Protein AF-A0A1J4X012-F1 (afdb_monomer_lite)

Foldseek 3Di:
DPCVVVVVDDPVVVVLVVLLVVCLPLVVPDDRPDPVSLVSNLVVLLVLLVPLVVQLCCCCPVVVDDPLVSLVSSLVVNVSSLVSHDDPVSCVVCVVSSVVSVVVRD

Radius of gyration: 16.16 Å; chains: 1; bounding box: 34×34×40 Å

Structure (mmCIF, N/CA/C/O backbone):
data_AF-A0A1J4X012-F1
#
_entry.id   AF-A0A1J4X012-F1
#
loop_
_atom_site.group_PDB
_atom_site.id
_atom_site.type_symbol
_atom_site.label_atom_id
_atom_site.label_alt_id
_atom_site.label_comp_id
_atom_site.label_asym_id
_atom_site.label_entity_id
_atom_site.label_seq_id
_atom_site.pdbx_PDB_ins_code
_atom_site.Cartn_x
_atom_site.Cartn_y
_atom_site.Cartn_z
_atom_site.occupancy
_atom_site.B_iso_or_equiv
_atom_site.auth_seq_id
_atom_site.auth_comp_id
_atom_site.auth_asym_id
_atom_site.auth_atom_id
_atom_site.pdbx_PDB_model_num
ATOM 1 N N . MET A 1 1 ? -2.884 19.461 16.178 1.00 49.38 1 MET A N 1
ATOM 2 C CA . MET A 1 1 ? -4.055 18.961 16.931 1.00 49.38 1 MET A CA 1
ATOM 3 C C . MET A 1 1 ? -5.131 18.627 15.905 1.00 49.38 1 MET A C 1
ATOM 5 O O . MET A 1 1 ? -5.306 19.428 15.000 1.00 49.38 1 MET A O 1
ATOM 9 N N . LEU A 1 2 ? -5.745 17.436 15.938 1.00 61.78 2 LEU A N 1
ATOM 10 C CA . LEU A 1 2 ? -6.807 17.100 14.974 1.00 61.78 2 LEU A CA 1
ATOM 11 C C . LEU A 1 2 ? -8.033 17.989 15.262 1.00 61.78 2 LEU A C 1
ATOM 13 O O . LEU A 1 2 ? -8.502 17.944 16.402 1.00 61.78 2 LEU A O 1
ATOM 17 N N . PRO A 1 3 ? -8.571 18.734 14.274 1.00 84.50 3 PRO A N 1
ATOM 18 C CA . PRO A 1 3 ? -9.740 19.613 14.448 1.00 84.50 3 PRO A CA 1
ATOM 19 C C . PRO A 1 3 ? -11.003 18.891 14.945 1.00 84.50 3 PRO A C 1
ATOM 21 O O . PRO A 1 3 ? -11.959 19.519 15.368 1.00 84.50 3 PRO A O 1
ATOM 24 N N . LEU A 1 4 ? -11.016 17.554 14.929 1.00 91.38 4 LEU A N 1
ATOM 25 C CA . LEU A 1 4 ? -12.160 16.701 15.266 1.00 91.38 4 LEU A CA 1
ATOM 26 C C . LEU A 1 4 ? -12.774 16.978 16.649 1.00 91.38 4 LEU A C 1
ATOM 28 O O . LEU A 1 4 ? -13.976 16.802 16.822 1.00 91.38 4 LEU A O 1
ATOM 32 N N . LYS A 1 5 ? -11.981 17.446 17.623 1.00 89.81 5 LYS A N 1
ATOM 33 C CA . LYS A 1 5 ? -12.512 17.837 18.940 1.00 89.81 5 LYS A CA 1
ATOM 34 C C . LYS A 1 5 ? -13.461 19.035 18.856 1.00 89.81 5 LYS A C 1
ATOM 36 O O . LYS A 1 5 ? -14.445 19.065 19.580 1.00 89.81 5 LYS A O 1
ATOM 41 N N . GLU A 1 6 ? -13.194 19.977 17.955 1.00 92.69 6 GLU A N 1
ATOM 42 C CA . GLU A 1 6 ? -14.038 21.159 17.722 1.00 92.69 6 GLU A CA 1
ATOM 43 C C . GLU A 1 6 ? -15.379 20.775 17.076 1.00 92.69 6 GLU A C 1
ATOM 45 O O . GLU A 1 6 ? -16.376 21.468 17.246 1.00 92.69 6 GLU A O 1
ATOM 50 N N . PHE A 1 7 ? -15.426 19.619 16.406 1.00 93.25 7 PHE A N 1
ATOM 51 C CA . PHE A 1 7 ? -16.634 19.037 15.820 1.00 93.25 7 PHE A CA 1
ATOM 52 C C . PHE A 1 7 ? -17.345 18.034 16.745 1.00 93.25 7 PHE A C 1
ATOM 54 O O . PHE A 1 7 ? -18.209 17.292 16.283 1.00 93.25 7 PHE A O 1
ATOM 61 N N . ASN A 1 8 ? -16.991 17.982 18.037 1.00 92.25 8 ASN A N 1
ATOM 62 C CA . ASN A 1 8 ? -17.572 17.062 19.025 1.00 92.25 8 ASN A CA 1
ATOM 63 C C . ASN A 1 8 ? -17.483 15.573 18.634 1.00 92.25 8 ASN A C 1
ATOM 65 O O . ASN A 1 8 ? -18.366 14.779 18.963 1.00 92.25 8 ASN A O 1
ATOM 69 N N . TYR A 1 9 ? -16.416 15.171 17.936 1.00 94.81 9 TYR A N 1
ATOM 70 C CA . TYR A 1 9 ? -16.207 13.759 17.618 1.00 94.81 9 TYR A CA 1
ATOM 71 C C . TYR A 1 9 ? -15.888 12.945 18.887 1.00 94.81 9 TYR A C 1
ATOM 73 O O . TYR A 1 9 ? -15.108 13.413 19.725 1.00 94.81 9 TYR A O 1
ATOM 81 N N . PRO A 1 10 ? -16.411 11.712 19.022 1.00 96.12 10 PRO A N 1
ATOM 82 C CA . PRO A 1 10 ? -16.094 10.846 20.153 1.00 96.12 10 PRO A CA 1
ATOM 83 C C . PRO A 1 10 ? -14.587 10.589 20.292 1.00 96.12 10 PRO A C 1
ATOM 85 O O . PRO A 1 10 ? -13.883 10.349 19.306 1.00 96.12 10 PRO A O 1
ATOM 88 N N . GLN A 1 11 ? -14.082 10.643 21.527 1.00 94.62 11 GLN A N 1
ATOM 89 C CA . GLN A 1 11 ? -12.646 10.564 21.806 1.00 94.62 11 GLN A CA 1
ATOM 90 C C . GLN A 1 11 ? -12.037 9.216 21.380 1.00 94.62 11 GLN A C 1
ATOM 92 O O . GLN A 1 11 ? -10.919 9.191 20.873 1.00 94.62 11 GLN A O 1
ATOM 97 N N . ASP A 1 12 ? -12.776 8.115 21.514 1.00 94.62 12 ASP A N 1
ATOM 98 C CA . ASP A 1 12 ? -12.397 6.780 21.033 1.00 94.62 12 ASP A CA 1
ATOM 99 C C . ASP A 1 12 ? -12.193 6.756 19.508 1.00 94.62 12 ASP A C 1
ATOM 101 O O . ASP A 1 12 ? -11.189 6.238 19.015 1.00 94.62 12 ASP A O 1
ATOM 105 N N . LYS A 1 13 ? -13.087 7.402 18.749 1.00 95.19 13 LYS A N 1
ATOM 106 C CA . LYS A 1 13 ? -12.972 7.517 17.287 1.00 95.19 13 LYS A CA 1
ATOM 107 C C . LYS A 1 13 ? -11.784 8.376 16.873 1.00 95.19 13 LYS A C 1
ATOM 109 O O . LYS A 1 13 ? -11.103 8.042 15.906 1.00 95.19 13 LYS A O 1
ATOM 114 N N . ILE A 1 14 ? -11.508 9.456 17.605 1.00 95.50 14 ILE A N 1
ATOM 115 C CA . ILE A 1 14 ? -10.341 10.309 17.348 1.00 95.50 14 ILE A CA 1
ATOM 116 C C . ILE A 1 14 ? 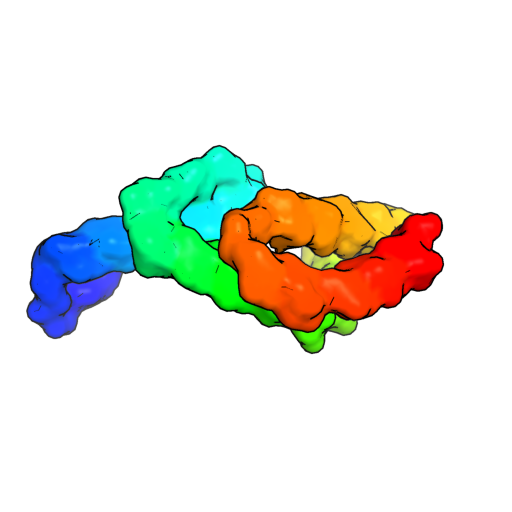-9.042 9.509 17.494 1.00 95.50 14 ILE A C 1
ATOM 118 O O . ILE A 1 14 ? -8.148 9.666 16.663 1.00 95.50 14 ILE A O 1
ATOM 122 N N . GLU A 1 15 ? -8.928 8.643 18.503 1.00 95.06 15 GLU A N 1
ATOM 123 C CA . GLU A 1 15 ? -7.729 7.816 18.681 1.00 95.06 15 GLU A CA 1
ATOM 124 C C . GLU A 1 15 ? -7.568 6.769 17.568 1.00 95.06 15 GLU A C 1
ATOM 126 O O . GLU A 1 15 ? -6.461 6.611 17.054 1.00 95.06 15 GLU A O 1
ATOM 131 N N . ILE A 1 16 ? -8.657 6.146 17.098 1.00 95.94 16 ILE A N 1
ATOM 132 C CA . ILE A 1 16 ? -8.608 5.261 15.918 1.00 95.94 16 ILE A CA 1
ATOM 133 C C . ILE A 1 16 ? -8.141 6.038 14.679 1.00 95.94 16 ILE A C 1
ATOM 135 O O . ILE A 1 16 ? -7.262 5.579 13.955 1.00 95.94 16 ILE A O 1
ATOM 139 N N . ILE A 1 17 ? -8.673 7.242 14.443 1.00 95.38 17 ILE A N 1
ATOM 140 C CA . ILE A 1 17 ? -8.278 8.074 13.295 1.00 95.38 17 ILE A CA 1
ATOM 141 C C . ILE A 1 17 ? -6.798 8.460 13.375 1.00 95.38 17 ILE A C 1
ATOM 143 O O . ILE A 1 17 ? -6.100 8.420 12.361 1.00 95.38 17 ILE A O 1
ATOM 147 N N . LYS A 1 18 ? -6.292 8.812 14.561 1.00 94.00 18 LYS A N 1
ATOM 148 C CA . LYS A 1 18 ? -4.858 9.072 14.752 1.00 94.00 18 LYS A CA 1
ATOM 149 C C . LYS A 1 18 ? -4.023 7.852 14.397 1.00 94.00 18 LYS A C 1
ATOM 151 O O . LYS A 1 18 ? -3.053 8.000 13.660 1.00 94.00 18 LYS A O 1
ATOM 156 N N . GLU A 1 19 ? -4.405 6.676 14.887 1.00 94.81 19 GLU A N 1
ATOM 157 C CA . GLU A 1 19 ? -3.720 5.420 14.580 1.00 94.81 19 GLU A CA 1
ATOM 158 C C . GLU A 1 19 ? -3.703 5.161 13.068 1.00 94.81 19 GLU A C 1
ATOM 160 O O . GLU A 1 19 ? -2.640 4.900 12.509 1.00 94.81 19 GLU A O 1
ATOM 165 N N . CYS A 1 20 ? -4.832 5.341 12.375 1.00 95.88 20 CYS A N 1
ATOM 166 C CA . CYS A 1 20 ? -4.915 5.260 10.915 1.00 95.88 20 CYS A CA 1
ATOM 167 C C . CYS A 1 20 ? -3.953 6.246 10.219 1.00 95.88 20 CYS A C 1
ATOM 169 O O . CYS A 1 20 ? -3.192 5.870 9.327 1.00 95.88 20 CYS A O 1
ATOM 171 N N . ILE A 1 21 ? -3.945 7.518 10.632 1.00 93.56 21 ILE A N 1
ATOM 172 C CA . ILE A 1 21 ? -3.088 8.559 10.040 1.00 93.56 21 ILE A CA 1
ATOM 173 C C . ILE A 1 21 ? -1.602 8.255 10.264 1.00 93.56 21 ILE A C 1
ATOM 175 O O . ILE A 1 21 ? -0.792 8.478 9.363 1.00 93.56 21 ILE A O 1
ATOM 179 N N . LEU A 1 22 ? -1.235 7.749 11.439 1.00 92.81 22 LEU A N 1
ATOM 180 C CA . LEU A 1 22 ? 0.152 7.434 11.770 1.00 92.81 22 LEU A CA 1
ATOM 181 C C . LEU A 1 22 ? 0.634 6.173 11.046 1.00 92.81 22 LEU A C 1
ATOM 183 O O . LEU A 1 22 ? 1.717 6.185 10.465 1.00 92.81 22 LEU A O 1
ATOM 187 N N . SER A 1 23 ? -0.174 5.113 11.039 1.00 92.94 23 SER A N 1
ATOM 188 C CA . SER A 1 23 ? 0.220 3.800 10.513 1.00 92.94 23 SER A CA 1
ATOM 189 C C . SER A 1 23 ? 0.115 3.668 8.991 1.00 92.94 23 SER A C 1
ATOM 191 O O . SER A 1 23 ? 0.896 2.922 8.403 1.00 92.94 23 SER A O 1
ATOM 193 N N . HIS A 1 24 ? -0.771 4.413 8.307 1.00 90.94 24 HIS A N 1
ATOM 194 C CA . HIS A 1 24 ? -0.952 4.210 6.859 1.00 90.94 24 HIS A CA 1
ATOM 195 C C . HIS A 1 24 ? 0.269 4.586 6.006 1.00 90.94 24 HIS A C 1
ATOM 197 O O . HIS A 1 24 ? 0.428 4.094 4.884 1.00 90.94 24 HIS A O 1
ATOM 203 N N . ARG A 1 25 ? 1.160 5.447 6.517 1.00 84.94 25 ARG A N 1
ATOM 204 C CA . ARG A 1 25 ? 2.364 5.868 5.793 1.00 84.94 25 ARG A CA 1
ATOM 205 C C . ARG A 1 25 ? 3.370 4.725 5.707 1.00 84.94 25 ARG A C 1
ATOM 207 O O . ARG A 1 25 ? 4.212 4.549 6.584 1.00 84.94 25 ARG A O 1
ATOM 214 N N . GLY A 1 26 ? 3.365 4.024 4.574 1.00 75.50 26 GLY A N 1
ATOM 215 C CA . GLY A 1 26 ? 4.262 2.888 4.344 1.00 75.50 26 GLY A CA 1
ATOM 216 C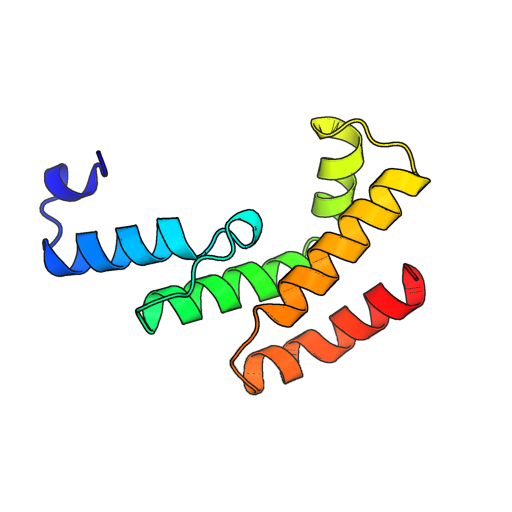 C . GLY A 1 26 ? 5.758 3.189 4.420 1.00 75.50 26 GLY A C 1
ATOM 217 O O . GLY A 1 26 ? 6.541 2.284 4.679 1.00 75.50 26 GLY A O 1
ATOM 218 N N . SER A 1 27 ? 6.174 4.450 4.283 1.00 79.31 27 SER A N 1
ATOM 219 C CA . SER A 1 27 ? 7.574 4.849 4.476 1.00 79.31 27 SER A CA 1
ATOM 220 C C . SER A 1 27 ? 8.049 4.771 5.932 1.00 79.31 27 SER A C 1
ATOM 222 O O . SER A 1 27 ? 9.250 4.782 6.164 1.00 79.31 27 SER A O 1
ATOM 224 N N . GLN A 1 28 ? 7.132 4.762 6.904 1.00 83.00 28 GLN A N 1
ATOM 225 C CA . GLN A 1 28 ? 7.456 4.764 8.336 1.00 83.00 28 GLN A CA 1
ATOM 226 C C . GLN A 1 28 ? 7.458 3.357 8.947 1.00 83.00 28 GLN A C 1
ATOM 228 O O . GLN A 1 28 ? 7.869 3.197 10.090 1.00 83.00 28 GLN A O 1
ATOM 233 N N . ASN A 1 29 ? 7.011 2.346 8.191 1.00 83.31 29 ASN A N 1
ATOM 234 C CA . ASN A 1 29 ? 6.938 0.946 8.617 1.00 83.31 29 ASN A CA 1
ATOM 235 C C . ASN A 1 29 ? 6.278 0.755 10.000 1.00 83.31 29 ASN A C 1
ATOM 237 O O . ASN A 1 29 ? 6.755 -0.011 10.837 1.00 83.31 29 ASN A O 1
ATOM 241 N N . ILE A 1 30 ? 5.198 1.502 10.248 1.00 90.19 30 ILE A N 1
ATOM 242 C CA . ILE A 1 30 ? 4.426 1.432 11.487 1.00 90.19 30 ILE A CA 1
ATOM 243 C C . ILE A 1 30 ? 3.356 0.352 11.320 1.00 90.19 30 ILE A C 1
ATOM 245 O O . ILE A 1 30 ? 2.514 0.429 10.427 1.00 90.19 30 ILE A O 1
ATOM 249 N N . GLU A 1 31 ? 3.392 -0.646 12.197 1.00 91.44 31 GLU A N 1
ATOM 250 C CA . GLU A 1 31 ? 2.399 -1.716 12.245 1.00 91.44 31 GLU A CA 1
ATOM 251 C C . GLU A 1 31 ? 1.029 -1.177 12.700 1.00 91.44 31 GLU A C 1
ATOM 253 O O . GLU A 1 31 ? 0.961 -0.535 13.753 1.00 91.44 31 GLU A O 1
ATOM 258 N N . PRO A 1 32 ? -0.063 -1.429 11.952 1.00 94.00 32 PRO A N 1
ATOM 259 C CA . PRO A 1 32 ? -1.395 -0.985 12.342 1.00 94.00 32 PRO A CA 1
ATOM 260 C C . PRO A 1 32 ? -1.906 -1.785 13.539 1.00 94.00 32 PRO A C 1
ATOM 262 O O . PRO A 1 32 ? -1.880 -3.017 13.535 1.00 94.00 32 PRO A O 1
ATOM 265 N N . LYS A 1 33 ? -2.426 -1.088 14.551 1.00 95.12 33 LYS A N 1
ATOM 266 C CA . LYS A 1 33 ? -2.994 -1.728 15.753 1.00 95.12 33 LYS A CA 1
ATOM 267 C C . LYS A 1 33 ? -4.492 -2.002 15.667 1.00 95.12 33 LYS A C 1
ATOM 269 O O . LYS A 1 33 ? -5.024 -2.717 16.512 1.00 95.12 33 LYS A O 1
ATOM 274 N N . THR A 1 34 ? -5.179 -1.420 14.687 1.00 96.12 34 THR A N 1
ATOM 275 C CA . THR A 1 34 ? -6.635 -1.532 14.528 1.00 96.12 34 THR A CA 1
ATOM 276 C C . THR A 1 34 ? -7.007 -2.084 13.159 1.00 96.12 34 THR A C 1
ATOM 278 O O . THR A 1 34 ? -6.254 -1.967 12.186 1.00 96.12 34 THR A O 1
ATOM 281 N N . LEU A 1 35 ? -8.200 -2.677 13.073 1.00 96.75 35 LEU A N 1
ATOM 282 C CA . LEU A 1 35 ? -8.744 -3.164 11.809 1.00 96.75 35 LEU A CA 1
ATOM 283 C C . LEU A 1 35 ? -8.972 -2.003 10.831 1.00 96.75 35 LEU A C 1
ATOM 285 O O . LEU A 1 35 ? -8.673 -2.134 9.651 1.00 96.75 35 LEU A O 1
ATOM 289 N N . GLU A 1 36 ? -9.440 -0.854 11.316 1.00 97.38 36 GLU A N 1
ATOM 290 C CA . GLU A 1 36 ? -9.647 0.355 10.517 1.00 97.38 36 GLU A CA 1
ATOM 291 C C . GLU A 1 36 ? -8.341 0.866 9.902 1.00 97.38 36 GLU A C 1
ATOM 293 O O . GLU A 1 36 ? -8.321 1.242 8.730 1.00 97.38 36 GLU A O 1
ATOM 298 N N . ALA A 1 37 ? -7.242 0.834 10.663 1.00 96.25 37 ALA A N 1
ATOM 299 C CA . ALA A 1 37 ? -5.927 1.207 10.160 1.00 96.25 37 ALA A CA 1
ATOM 300 C C . ALA A 1 37 ? -5.457 0.242 9.067 1.00 96.25 37 ALA A C 1
ATOM 302 O O . ALA A 1 37 ? -4.985 0.686 8.019 1.00 96.25 37 ALA A O 1
ATOM 303 N N . GLN A 1 38 ? -5.657 -1.068 9.262 1.00 96.31 38 GLN A N 1
ATOM 304 C CA . GLN A 1 38 ? -5.359 -2.060 8.231 1.00 96.31 38 GLN A CA 1
ATOM 305 C C . GLN A 1 38 ? -6.211 -1.839 6.975 1.00 96.31 38 GLN A C 1
ATOM 307 O O . GLN A 1 38 ? -5.668 -1.813 5.876 1.00 96.31 38 GLN A O 1
ATOM 312 N N . ILE A 1 39 ? -7.522 -1.624 7.114 1.00 96.81 39 ILE A N 1
ATOM 313 C CA . ILE A 1 39 ? -8.419 -1.344 5.982 1.00 96.81 39 ILE A CA 1
ATOM 314 C C . ILE A 1 39 ? -7.964 -0.090 5.224 1.00 96.81 39 ILE A C 1
ATOM 316 O O . ILE A 1 39 ? -7.949 -0.092 3.993 1.00 96.81 39 ILE A O 1
ATOM 320 N N . LEU A 1 40 ? -7.553 0.967 5.931 1.00 96.62 40 LEU A N 1
ATOM 321 C CA . LEU A 1 40 ? -7.045 2.181 5.294 1.00 96.62 40 LEU A CA 1
ATOM 322 C C . LEU A 1 40 ? -5.744 1.917 4.521 1.00 96.62 40 LEU A C 1
ATOM 324 O O . LEU A 1 40 ? -5.615 2.373 3.386 1.00 96.62 40 LEU A O 1
ATOM 328 N N . ILE A 1 41 ? -4.803 1.166 5.106 1.00 95.00 41 ILE A N 1
ATOM 329 C CA . ILE A 1 41 ? -3.556 0.757 4.438 1.00 95.00 41 ILE A CA 1
ATOM 330 C C . ILE A 1 41 ? -3.853 -0.023 3.158 1.00 95.00 41 ILE A C 1
ATOM 332 O O . ILE A 1 41 ? -3.231 0.230 2.126 1.00 95.00 41 ILE A O 1
ATOM 336 N N . GLU A 1 42 ? -4.797 -0.959 3.211 1.00 95.56 42 GLU A N 1
ATOM 337 C CA . GLU A 1 42 ? -5.228 -1.755 2.061 1.00 95.56 42 GLU A CA 1
ATOM 338 C C . GLU A 1 42 ? -5.783 -0.845 0.962 1.00 95.56 42 GLU A C 1
ATOM 340 O O . GLU A 1 42 ? -5.308 -0.891 -0.171 1.00 95.56 42 GLU A O 1
ATOM 345 N N . ALA A 1 43 ? -6.716 0.050 1.297 1.00 95.38 43 ALA A N 1
ATOM 346 C CA . ALA A 1 43 ? -7.325 0.967 0.336 1.00 95.38 43 ALA A CA 1
ATOM 347 C C . ALA A 1 43 ? -6.297 1.910 -0.321 1.00 95.38 43 ALA A C 1
ATOM 349 O O . ALA A 1 43 ? -6.284 2.054 -1.546 1.00 95.38 43 ALA A O 1
ATOM 350 N N . ASP A 1 44 ? -5.396 2.501 0.472 1.00 94.06 44 ASP A N 1
ATOM 351 C CA . ASP A 1 44 ? -4.305 3.359 -0.015 1.00 94.06 44 ASP A CA 1
ATOM 352 C C . ASP A 1 44 ? -3.289 2.581 -0.869 1.00 94.06 44 ASP A C 1
ATOM 354 O O . ASP A 1 44 ? -2.677 3.099 -1.803 1.00 94.06 44 ASP A O 1
ATOM 358 N N . THR A 1 45 ? -3.103 1.297 -0.575 1.00 93.38 45 THR A N 1
ATOM 359 C CA . THR A 1 45 ? -2.245 0.418 -1.368 1.00 93.38 45 THR A CA 1
ATOM 360 C C . THR A 1 45 ? -2.875 0.088 -2.713 1.00 93.38 45 THR A C 1
ATOM 362 O O . THR A 1 45 ? -2.209 0.206 -3.740 1.00 93.38 45 THR A O 1
ATOM 365 N N . LEU A 1 46 ? -4.156 -0.280 -2.731 1.00 95.12 46 LEU A N 1
ATOM 366 C CA . LEU A 1 46 ? -4.891 -0.596 -3.954 1.00 95.12 46 LEU A CA 1
ATOM 367 C C . LEU A 1 46 ? -4.992 0.619 -4.889 1.00 95.12 46 LEU A C 1
ATOM 369 O O . LEU A 1 46 ? -4.844 0.469 -6.102 1.00 95.12 46 LEU A O 1
ATOM 373 N N . SER A 1 47 ? -5.200 1.822 -4.341 1.00 94.56 47 SER A N 1
ATOM 374 C CA . SER A 1 47 ? -5.292 3.056 -5.131 1.00 94.56 47 SER A CA 1
ATOM 375 C C . SER A 1 47 ? -3.973 3.408 -5.830 1.00 94.56 47 SER A C 1
ATOM 377 O O . SER A 1 47 ? -3.997 3.876 -6.967 1.00 94.56 47 SER A O 1
ATOM 379 N N . ALA A 1 48 ? -2.823 3.107 -5.215 1.00 93.56 48 ALA A N 1
ATOM 380 C CA . ALA A 1 48 ? -1.509 3.378 -5.800 1.00 93.56 48 ALA A CA 1
ATOM 381 C C . ALA A 1 48 ? -1.291 2.647 -7.137 1.00 93.56 48 ALA A C 1
ATOM 383 O O . ALA A 1 48 ? -0.689 3.198 -8.055 1.00 93.56 48 ALA A O 1
ATOM 384 N N . PHE A 1 49 ? -1.827 1.432 -7.281 1.00 94.88 49 PHE A N 1
ATOM 385 C CA . PHE A 1 49 ? -1.758 0.661 -8.527 1.00 94.88 49 PHE A CA 1
ATOM 386 C C . PHE A 1 49 ? -2.720 1.161 -9.617 1.00 94.88 49 PHE A C 1
ATOM 388 O O . PHE A 1 49 ? -2.596 0.749 -10.768 1.00 94.88 49 PHE A O 1
ATOM 395 N N . ASN A 1 50 ? -3.672 2.034 -9.275 1.00 93.81 50 ASN A N 1
ATOM 396 C CA . ASN A 1 50 ? -4.560 2.691 -10.238 1.00 93.81 50 ASN A CA 1
ATOM 397 C C . ASN A 1 50 ? -4.024 4.042 -10.724 1.00 93.81 50 ASN A C 1
ATOM 399 O O . ASN A 1 50 ? -4.642 4.629 -11.600 1.00 93.81 50 ASN A O 1
ATOM 403 N N . ASN A 1 51 ? -2.924 4.532 -10.147 1.00 95.31 51 ASN A N 1
ATOM 404 C CA . ASN A 1 51 ? -2.378 5.864 -10.404 1.00 95.31 51 ASN A CA 1
ATOM 405 C C . ASN A 1 51 ? -0.880 5.781 -10.739 1.00 95.31 51 ASN A C 1
ATOM 407 O O . ASN A 1 51 ? -0.038 6.434 -10.116 1.00 95.31 51 ASN A O 1
ATOM 411 N N . LEU A 1 52 ? -0.523 4.908 -11.681 1.00 95.25 52 LEU A N 1
ATOM 412 C CA . LEU A 1 52 ? 0.874 4.683 -12.059 1.00 95.25 52 LEU A CA 1
ATOM 413 C C . LEU A 1 52 ? 1.491 5.957 -12.657 1.00 95.25 52 LEU A C 1
ATOM 415 O O . LEU A 1 52 ? 2.628 6.316 -12.351 1.00 95.25 52 LEU A O 1
ATOM 419 N N . GLU A 1 53 ? 0.718 6.663 -13.473 1.00 95.62 53 GLU A N 1
ATOM 420 C CA . GLU A 1 53 ? 1.057 7.937 -14.090 1.00 95.62 53 GLU A CA 1
ATOM 421 C C . GLU A 1 53 ? 1.351 9.023 -13.051 1.00 95.62 53 GLU A C 1
ATOM 423 O O . GLU A 1 53 ? 2.370 9.705 -13.165 1.00 95.62 53 GLU A O 1
ATOM 428 N N . GLY A 1 54 ? 0.547 9.133 -11.989 1.00 96.69 54 GLY A N 1
ATOM 429 C CA . GLY A 1 54 ? 0.783 10.097 -10.916 1.00 96.69 54 GLY A CA 1
ATOM 430 C C . GLY A 1 54 ? 2.032 9.775 -10.095 1.00 96.69 54 GLY A C 1
ATOM 431 O O . GLY A 1 54 ? 2.726 10.687 -9.635 1.00 96.69 54 GLY A O 1
ATOM 432 N N . LEU A 1 55 ? 2.383 8.491 -9.947 1.00 96.25 55 LEU A N 1
ATOM 433 C CA . LEU A 1 55 ? 3.644 8.093 -9.313 1.00 96.25 55 LEU A CA 1
ATOM 434 C C . LEU A 1 55 ? 4.855 8.542 -10.140 1.00 96.25 55 LEU A C 1
ATOM 436 O O . LEU A 1 55 ? 5.804 9.090 -9.577 1.00 96.25 55 LEU A O 1
ATOM 440 N N . PHE A 1 56 ? 4.808 8.376 -11.463 1.00 97.62 56 PHE A N 1
ATOM 441 C CA . PHE A 1 56 ? 5.856 8.882 -12.351 1.00 97.62 56 PHE A CA 1
ATOM 442 C C . PHE A 1 56 ? 5.902 10.408 -12.390 1.00 97.62 56 PHE A C 1
ATOM 444 O O . PHE A 1 56 ? 6.987 10.976 -12.297 1.00 97.62 56 PHE A O 1
ATOM 451 N N . GLN A 1 57 ? 4.752 11.082 -12.465 1.00 97.88 57 GLN A N 1
ATOM 452 C CA . GLN A 1 57 ? 4.685 12.540 -12.365 1.00 97.88 57 GLN A CA 1
ATOM 453 C C . GLN A 1 57 ? 5.350 13.024 -11.073 1.00 97.88 57 GLN A C 1
ATOM 455 O O . GLN A 1 57 ? 6.131 13.970 -11.098 1.00 97.88 57 GLN A O 1
ATOM 460 N N . THR A 1 58 ? 5.103 12.340 -9.954 1.00 96.88 58 THR A N 1
ATOM 461 C CA . THR A 1 58 ? 5.732 12.686 -8.677 1.00 96.88 58 THR A CA 1
ATOM 462 C C . THR A 1 58 ? 7.250 12.558 -8.735 1.00 96.88 58 THR A C 1
ATOM 464 O O . THR A 1 58 ? 7.959 13.505 -8.386 1.00 96.88 58 THR A O 1
ATOM 467 N N . ALA A 1 59 ? 7.741 11.427 -9.244 1.00 97.88 59 ALA A N 1
ATOM 468 C CA . ALA A 1 59 ? 9.168 11.170 -9.392 1.00 97.88 59 ALA A CA 1
ATOM 469 C C . ALA A 1 59 ? 9.860 12.207 -10.298 1.00 97.88 59 ALA A C 1
ATOM 471 O O . ALA A 1 59 ? 10.940 12.703 -9.981 1.00 97.88 59 ALA A O 1
ATOM 472 N N . PHE A 1 60 ? 9.233 12.576 -11.416 1.00 98.12 60 PHE A N 1
ATOM 473 C CA . PHE A 1 60 ? 9.823 13.511 -12.374 1.00 98.12 60 PHE A CA 1
ATOM 474 C C . PHE A 1 60 ? 9.714 14.971 -11.943 1.00 98.12 60 PHE A C 1
ATOM 476 O O . PHE A 1 60 ? 10.682 15.719 -12.040 1.00 98.12 60 PHE A O 1
ATOM 483 N N . THR A 1 61 ? 8.537 15.400 -11.494 1.00 97.31 61 THR A N 1
ATOM 484 C CA . THR A 1 61 ? 8.241 16.820 -11.281 1.00 97.31 61 THR A CA 1
ATOM 485 C C . THR A 1 61 ? 8.620 17.283 -9.882 1.00 97.31 61 THR A C 1
ATOM 487 O O . THR A 1 61 ? 9.198 18.359 -9.732 1.00 97.31 61 THR A O 1
ATOM 490 N N . TYR A 1 62 ? 8.312 16.486 -8.858 1.00 95.44 62 TYR A N 1
ATOM 491 C CA . TYR A 1 62 ? 8.516 16.890 -7.465 1.00 95.44 62 TYR A CA 1
ATOM 492 C C . TYR A 1 62 ? 9.845 16.378 -6.910 1.00 95.44 62 TYR A C 1
ATOM 494 O O . TYR A 1 62 ? 10.546 17.123 -6.231 1.00 95.44 62 TYR A O 1
ATOM 502 N N . GLU A 1 63 ? 10.222 15.142 -7.243 1.00 96.50 63 GLU A N 1
ATOM 503 C CA . GLU A 1 63 ? 11.485 14.539 -6.793 1.00 96.50 63 GLU A CA 1
ATOM 504 C C . GLU A 1 63 ? 12.659 14.837 -7.749 1.00 96.50 63 GLU A C 1
ATOM 506 O O . GLU A 1 63 ? 13.813 14.631 -7.380 1.00 96.50 63 GLU A O 1
ATOM 511 N N . LYS A 1 64 ? 12.380 15.374 -8.951 1.00 97.81 64 LYS A N 1
ATOM 512 C CA . LYS A 1 64 ? 13.368 15.748 -9.987 1.00 97.81 64 LYS A CA 1
ATOM 513 C C . LYS A 1 64 ? 14.308 14.604 -10.390 1.00 97.81 64 LYS A C 1
ATOM 515 O O . LYS A 1 64 ? 15.473 14.833 -10.712 1.00 97.81 64 LYS A O 1
ATOM 520 N N . LEU A 1 65 ? 13.799 13.375 -10.376 1.00 98.12 65 LEU A N 1
ATOM 521 C CA . LEU A 1 65 ? 14.566 12.179 -10.706 1.00 98.12 65 LEU A CA 1
ATOM 522 C C . LEU A 1 65 ? 14.765 12.035 -12.218 1.00 98.12 65 LEU A C 1
ATOM 524 O O . LEU A 1 65 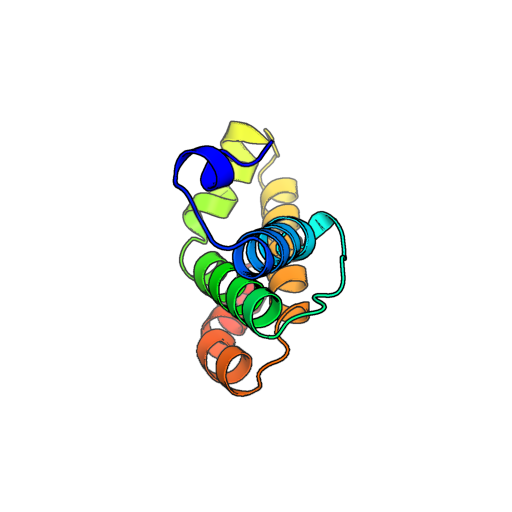? 13.885 12.361 -13.017 1.00 98.12 65 LEU A O 1
ATOM 528 N N . SER A 1 66 ? 15.903 11.470 -12.625 1.00 98.06 66 SER A N 1
ATOM 529 C CA . SER A 1 66 ? 16.109 11.032 -14.008 1.00 98.06 66 SER A CA 1
ATOM 530 C C . SER A 1 66 ? 15.172 9.874 -14.372 1.00 98.06 66 SER A C 1
ATOM 532 O O . SER A 1 66 ? 14.573 9.228 -13.515 1.00 98.06 66 SER A O 1
ATOM 534 N N . ARG A 1 67 ? 15.080 9.529 -15.663 1.00 96.44 67 ARG A N 1
ATOM 535 C CA . ARG A 1 67 ? 14.269 8.388 -16.133 1.00 96.44 67 ARG A CA 1
ATOM 536 C C . ARG A 1 67 ? 14.594 7.076 -15.413 1.00 96.44 67 ARG A C 1
ATOM 538 O O . ARG A 1 67 ? 13.681 6.327 -15.071 1.00 96.44 67 ARG A O 1
ATOM 545 N N . VAL A 1 68 ? 15.879 6.796 -15.203 1.00 96.81 68 VAL A N 1
ATOM 546 C CA . VAL A 1 68 ? 16.335 5.552 -14.563 1.00 96.81 68 VAL A CA 1
ATOM 547 C C . VAL A 1 68 ? 15.980 5.554 -13.077 1.00 96.81 68 VAL A C 1
ATOM 549 O O . VAL A 1 68 ? 15.452 4.568 -12.562 1.00 96.81 68 VAL A O 1
ATOM 552 N N . GLU A 1 69 ? 16.207 6.676 -12.397 1.00 97.88 69 GLU A N 1
ATOM 553 C CA . GLU A 1 69 ? 15.893 6.836 -10.976 1.00 97.88 69 GLU A CA 1
ATOM 554 C C . GLU A 1 69 ? 14.386 6.816 -10.720 1.00 97.88 69 GLU A C 1
ATOM 556 O O . GLU A 1 69 ? 13.941 6.140 -9.798 1.00 97.88 69 GLU A O 1
ATOM 561 N N . ALA A 1 70 ? 13.591 7.469 -11.569 1.00 97.88 70 ALA A N 1
ATOM 562 C CA . ALA A 1 70 ? 12.136 7.459 -11.487 1.00 97.88 70 ALA A CA 1
ATOM 563 C C . ALA A 1 70 ? 11.574 6.045 -11.676 1.00 97.88 70 ALA A C 1
ATOM 565 O O . ALA A 1 70 ? 10.769 5.602 -10.859 1.00 97.88 70 ALA A O 1
ATOM 566 N N . LYS A 1 71 ? 12.051 5.293 -12.685 1.00 97.44 71 LYS A N 1
ATOM 567 C CA . LYS A 1 71 ? 11.686 3.874 -12.876 1.00 97.44 71 LYS A CA 1
ATOM 568 C C . LYS A 1 71 ? 11.956 3.073 -11.598 1.00 97.44 71 LYS A C 1
ATOM 570 O O . LYS A 1 71 ? 11.072 2.364 -11.123 1.00 97.44 71 LYS A O 1
ATOM 575 N N . LYS A 1 72 ? 13.151 3.222 -11.016 1.00 97.00 72 LYS A N 1
ATOM 576 C CA . LYS A 1 72 ? 13.547 2.530 -9.780 1.00 97.00 72 LYS A CA 1
ATOM 577 C C . LYS A 1 72 ? 12.706 2.963 -8.572 1.00 97.00 72 LYS A C 1
ATOM 579 O O . LYS A 1 72 ? 12.287 2.111 -7.795 1.00 97.00 72 LYS A O 1
ATOM 584 N N . SER A 1 73 ? 12.440 4.260 -8.426 1.00 96.00 73 SER A N 1
ATOM 585 C CA . SER A 1 73 ? 11.622 4.830 -7.347 1.00 96.00 73 SER A CA 1
ATOM 586 C C . SER A 1 73 ? 10.195 4.277 -7.393 1.00 96.00 73 SER A C 1
ATOM 588 O O . SER A 1 73 ? 9.714 3.717 -6.405 1.00 96.00 73 SER A O 1
ATOM 590 N N . VAL A 1 74 ? 9.548 4.327 -8.564 1.00 96.69 74 VAL A N 1
ATOM 591 C CA . VAL A 1 74 ? 8.188 3.806 -8.770 1.00 96.69 74 VAL A CA 1
ATOM 592 C C . VAL A 1 74 ? 8.130 2.296 -8.539 1.00 96.69 74 VAL A C 1
ATOM 594 O O . VAL A 1 74 ? 7.239 1.831 -7.825 1.00 96.69 74 VAL A O 1
ATOM 597 N N . LEU A 1 75 ? 9.093 1.533 -9.072 1.00 96.44 75 LEU A N 1
ATOM 598 C CA . LEU A 1 75 ? 9.165 0.085 -8.866 1.00 96.44 75 LEU A CA 1
ATOM 599 C C . LEU A 1 75 ? 9.264 -0.260 -7.374 1.00 96.44 75 LEU A C 1
ATOM 601 O O . LEU A 1 75 ? 8.427 -1.002 -6.862 1.00 96.44 75 LEU A O 1
ATOM 605 N N . ASN A 1 76 ? 10.223 0.336 -6.660 1.00 94.81 76 ASN A N 1
ATOM 606 C CA . ASN A 1 76 ? 10.414 0.107 -5.226 1.00 94.81 76 ASN A CA 1
ATOM 607 C C . ASN A 1 76 ? 9.163 0.479 -4.420 1.00 94.81 76 ASN A C 1
ATOM 609 O O . ASN A 1 76 ? 8.774 -0.231 -3.492 1.00 94.81 76 ASN A O 1
ATOM 613 N N . LYS A 1 77 ? 8.508 1.591 -4.772 1.00 93.81 77 LYS A N 1
ATOM 614 C CA . LYS A 1 77 ? 7.288 2.046 -4.101 1.00 93.81 77 LYS A CA 1
ATOM 615 C C . LYS A 1 77 ? 6.156 1.035 -4.270 1.00 93.81 77 LYS A C 1
ATOM 617 O O . LYS A 1 77 ? 5.515 0.691 -3.280 1.00 93.81 77 LYS A O 1
ATOM 622 N N . LEU A 1 78 ? 5.948 0.514 -5.479 1.00 95.38 78 LEU A N 1
ATOM 623 C CA . LEU A 1 78 ? 4.906 -0.478 -5.763 1.00 95.38 78 LEU A CA 1
ATOM 624 C C . LEU A 1 78 ? 5.222 -1.860 -5.171 1.00 95.38 78 LEU A C 1
ATOM 626 O O . LEU A 1 78 ? 4.317 -2.537 -4.685 1.00 95.38 78 LEU A O 1
ATOM 630 N N . GLU A 1 79 ? 6.493 -2.263 -5.116 1.00 94.81 79 GLU A N 1
ATOM 631 C CA . GLU A 1 79 ? 6.908 -3.468 -4.387 1.00 94.81 79 GLU A CA 1
ATOM 632 C C . GLU A 1 79 ? 6.649 -3.351 -2.884 1.00 94.81 79 GLU A C 1
ATOM 634 O O . GLU A 1 79 ? 6.153 -4.292 -2.264 1.00 94.81 79 GLU A O 1
ATOM 639 N N . ASN A 1 80 ? 6.954 -2.196 -2.291 1.00 92.44 80 ASN A N 1
ATOM 640 C CA . ASN A 1 80 ? 6.679 -1.947 -0.881 1.00 92.44 80 ASN A CA 1
ATOM 641 C C . ASN A 1 80 ? 5.176 -1.958 -0.613 1.00 92.44 80 ASN A C 1
ATOM 643 O O . ASN A 1 80 ? 4.735 -2.659 0.290 1.00 92.44 80 ASN A O 1
ATOM 647 N N . LYS A 1 81 ? 4.386 -1.278 -1.450 1.00 92.94 81 LYS A N 1
ATOM 648 C CA . LYS A 1 81 ? 2.920 -1.312 -1.418 1.00 92.94 81 LYS A CA 1
ATOM 649 C C . LYS A 1 81 ? 2.382 -2.745 -1.438 1.00 92.94 81 LYS A C 1
ATOM 651 O O . LYS A 1 81 ? 1.626 -3.121 -0.550 1.00 92.94 81 LYS A O 1
ATOM 656 N N . TRP A 1 82 ? 2.840 -3.589 -2.362 1.00 95.00 82 TRP A N 1
ATOM 657 C CA . TRP A 1 82 ? 2.438 -5.001 -2.408 1.00 95.00 82 TRP A CA 1
ATOM 658 C C . TRP A 1 82 ? 2.711 -5.759 -1.095 1.00 95.00 82 TRP A C 1
ATOM 660 O O . TRP A 1 82 ? 1.873 -6.543 -0.647 1.00 95.00 82 TRP A O 1
ATOM 670 N N . LYS A 1 83 ? 3.856 -5.504 -0.446 1.00 92.69 83 LYS A N 1
ATOM 671 C CA . LYS A 1 83 ? 4.214 -6.122 0.844 1.00 92.69 83 LYS A CA 1
ATOM 672 C C . LYS A 1 83 ? 3.315 -5.673 2.003 1.00 92.69 83 LYS A C 1
ATOM 674 O O . LYS A 1 83 ? 3.200 -6.417 2.970 1.00 92.69 83 LYS A O 1
ATOM 679 N N . GLN A 1 84 ? 2.678 -4.503 1.914 1.00 91.56 84 GLN A N 1
ATOM 680 C CA . GLN A 1 84 ? 1.784 -3.992 2.963 1.00 91.56 84 GLN A CA 1
ATOM 681 C C . GLN A 1 84 ? 0.415 -4.686 2.993 1.00 91.56 84 GLN A C 1
ATOM 683 O O . GLN A 1 84 ? -0.273 -4.626 4.014 1.00 91.56 84 GLN A O 1
ATOM 688 N N . LEU A 1 85 ? 0.019 -5.352 1.903 1.00 94.31 85 LEU A N 1
ATOM 689 C CA . LEU A 1 85 ? -1.248 -6.080 1.832 1.00 94.31 85 LEU A CA 1
ATOM 690 C C . LEU A 1 85 ? -1.220 -7.294 2.769 1.00 94.31 85 LEU A C 1
ATOM 692 O O . LEU A 1 85 ? -0.348 -8.167 2.662 1.00 94.31 85 LEU A O 1
ATOM 696 N N . ARG A 1 86 ? -2.222 -7.388 3.640 1.00 94.25 86 ARG A N 1
ATOM 697 C CA . ARG A 1 86 ? -2.442 -8.513 4.558 1.00 94.25 86 ARG A CA 1
ATOM 698 C C . ARG A 1 86 ? -3.650 -9.344 4.157 1.00 94.25 86 ARG A C 1
ATOM 700 O O . ARG A 1 86 ? -3.611 -10.558 4.334 1.00 94.25 86 ARG A O 1
ATOM 707 N N . PHE A 1 87 ? -4.679 -8.732 3.577 1.00 96.81 87 PHE A N 1
ATOM 708 C CA . PHE A 1 87 ? -5.869 -9.457 3.138 1.00 96.81 87 PHE A CA 1
ATOM 709 C C . PHE A 1 87 ? -5.614 -10.226 1.837 1.00 96.81 87 PHE A C 1
ATOM 711 O O . PHE A 1 87 ? -5.044 -9.710 0.868 1.00 96.81 87 PHE A O 1
ATOM 718 N N . ALA A 1 88 ? -6.048 -11.487 1.813 1.00 96.94 88 ALA A N 1
ATOM 719 C CA . ALA A 1 88 ? -5.895 -12.359 0.652 1.00 96.94 88 ALA A CA 1
ATOM 720 C C . ALA A 1 88 ? -6.699 -11.830 -0.544 1.00 96.94 88 ALA A C 1
ATOM 722 O O . ALA A 1 88 ? -6.231 -11.866 -1.684 1.00 96.94 88 ALA A O 1
ATOM 723 N N . GLU A 1 89 ? -7.877 -11.276 -0.272 1.00 96.56 89 GLU A N 1
ATOM 724 C CA . GLU A 1 89 ? -8.784 -10.671 -1.238 1.00 96.56 89 GLU A CA 1
ATOM 725 C C . GLU A 1 89 ? -8.123 -9.480 -1.928 1.00 96.56 89 GLU A C 1
ATOM 727 O O . GLU A 1 89 ? -8.082 -9.440 -3.158 1.00 96.56 89 GLU A O 1
ATOM 732 N N . SER A 1 90 ? -7.521 -8.557 -1.171 1.00 96.69 90 SER A N 1
ATOM 733 C CA . SER A 1 90 ? -6.807 -7.413 -1.746 1.00 96.69 90 SER A CA 1
ATOM 734 C C . SER A 1 90 ? -5.667 -7.853 -2.658 1.00 96.69 90 SER A C 1
ATOM 736 O O . SER A 1 90 ? -5.540 -7.355 -3.779 1.00 96.69 90 SER A O 1
ATOM 738 N N . LYS A 1 91 ? -4.866 -8.839 -2.221 1.00 96.56 91 LYS A N 1
ATOM 739 C CA . LYS A 1 91 ? -3.803 -9.419 -3.054 1.00 96.56 91 LYS A CA 1
ATOM 740 C C . LYS A 1 91 ? -4.368 -10.016 -4.333 1.00 96.56 91 LYS A C 1
ATOM 742 O O . LYS A 1 91 ? -3.838 -9.739 -5.401 1.00 96.56 91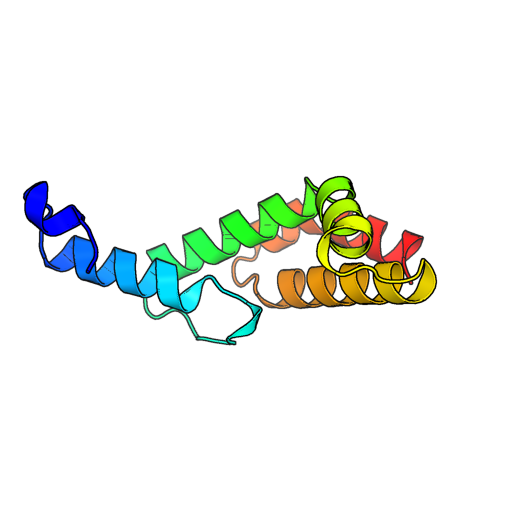 LYS A O 1
ATOM 747 N N . LYS A 1 92 ? -5.452 -10.792 -4.253 1.00 97.69 92 LYS A N 1
ATOM 748 C CA . LYS A 1 92 ? -6.109 -11.389 -5.423 1.00 97.69 92 LYS A CA 1
ATOM 749 C C . LYS A 1 92 ? -6.585 -10.324 -6.412 1.00 97.69 92 LYS A C 1
ATOM 751 O O . LYS A 1 92 ? -6.342 -10.468 -7.606 1.00 97.69 92 LYS A O 1
ATOM 756 N N . VAL A 1 93 ? -7.231 -9.266 -5.919 1.00 96.56 93 VAL A N 1
ATOM 757 C CA . VAL A 1 93 ? -7.770 -8.176 -6.746 1.00 96.56 93 VAL A CA 1
ATOM 758 C C . VAL A 1 93 ? -6.658 -7.420 -7.472 1.00 96.56 93 VAL A C 1
ATOM 760 O O . VAL A 1 93 ? -6.803 -7.111 -8.654 1.00 96.56 93 VAL A O 1
ATOM 763 N N . ILE A 1 94 ? -5.540 -7.133 -6.798 1.00 96.75 94 ILE A N 1
ATOM 764 C CA . ILE A 1 94 ? -4.491 -6.275 -7.364 1.00 96.75 94 ILE A CA 1
ATOM 765 C C . ILE A 1 94 ? -3.358 -7.027 -8.062 1.00 96.75 94 ILE A C 1
ATOM 767 O O . ILE A 1 94 ? -2.607 -6.420 -8.826 1.00 96.75 94 ILE A O 1
ATOM 771 N N . LYS A 1 95 ? -3.255 -8.345 -7.864 1.00 97.44 95 LYS A N 1
ATOM 772 C CA . LYS A 1 95 ? -2.204 -9.192 -8.442 1.00 97.44 95 LYS A CA 1
ATOM 773 C C . LYS A 1 95 ? -1.993 -8.982 -9.950 1.00 97.44 95 LYS A C 1
ATOM 775 O O . LYS A 1 95 ? -0.841 -8.764 -10.312 1.00 97.44 95 LYS A O 1
ATOM 780 N N . PRO A 1 96 ? -3.028 -8.931 -10.816 1.00 97.56 96 PRO A N 1
ATOM 781 C CA . PRO A 1 96 ? -2.805 -8.721 -12.250 1.00 97.56 96 PRO A CA 1
ATOM 782 C C . PRO A 1 96 ? -2.110 -7.388 -12.565 1.00 97.56 96 PRO A C 1
ATOM 784 O O . PRO A 1 96 ? -1.244 -7.321 -13.433 1.00 97.56 96 PRO A O 1
ATOM 787 N N . LYS A 1 97 ? -2.450 -6.319 -11.830 1.00 96.81 97 LYS A N 1
ATOM 788 C CA . LYS A 1 97 ? -1.820 -4.998 -11.988 1.00 96.81 97 LYS A CA 1
ATOM 789 C C . LYS A 1 97 ? -0.395 -4.999 -11.457 1.00 96.81 97 LYS A C 1
ATOM 791 O O . LYS A 1 97 ? 0.495 -4.461 -12.106 1.00 96.81 97 LYS A O 1
ATOM 796 N N . TYR A 1 98 ? -0.176 -5.627 -10.304 1.00 97.06 98 TYR A N 1
ATOM 797 C CA . TYR A 1 98 ? 1.161 -5.806 -9.752 1.00 97.06 98 TYR A CA 1
ATOM 798 C C . TYR A 1 98 ? 2.072 -6.552 -10.737 1.00 97.06 98 TYR A C 1
ATOM 800 O O . TYR A 1 98 ? 3.144 -6.0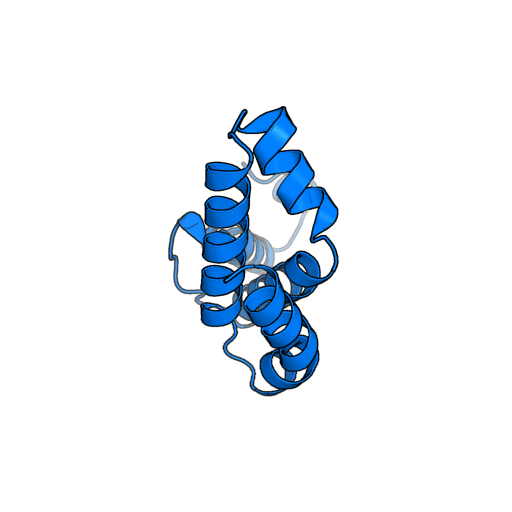54 -11.066 1.00 97.06 98 TYR A O 1
ATOM 808 N N . GLU A 1 99 ? 1.625 -7.691 -11.267 1.00 97.56 99 GLU A N 1
ATOM 809 C CA . GLU A 1 99 ? 2.383 -8.496 -12.231 1.00 97.56 99 GLU A CA 1
ATOM 810 C C . GLU A 1 99 ? 2.683 -7.719 -13.515 1.00 97.56 99 GLU A C 1
ATOM 812 O O . GLU A 1 99 ? 3.824 -7.732 -13.973 1.00 97.56 99 GLU A O 1
ATOM 817 N N . ALA A 1 100 ? 1.711 -6.974 -14.052 1.00 97.06 100 ALA A N 1
ATOM 818 C CA . ALA A 1 100 ? 1.924 -6.127 -15.224 1.00 97.06 100 ALA A CA 1
ATOM 819 C C . ALA A 1 100 ? 2.984 -5.041 -14.974 1.00 97.06 100 ALA A C 1
ATOM 821 O O . ALA A 1 100 ? 3.881 -4.853 -15.793 1.00 97.06 100 ALA A O 1
ATOM 822 N N . VAL A 1 101 ? 2.933 -4.353 -13.829 1.00 96.19 101 VAL A N 1
ATOM 823 C CA . VAL A 1 101 ? 3.952 -3.359 -13.456 1.00 96.19 101 VAL A CA 1
ATOM 824 C C . VAL A 1 101 ? 5.324 -4.017 -13.331 1.00 96.19 101 VAL A C 1
ATOM 826 O O . VAL A 1 101 ? 6.295 -3.485 -13.863 1.00 96.19 101 VAL A O 1
ATOM 829 N N . MET A 1 102 ? 5.422 -5.162 -12.650 1.00 96.50 102 MET A N 1
ATOM 830 C CA . MET A 1 102 ? 6.697 -5.868 -12.496 1.00 96.50 102 MET A CA 1
ATOM 831 C C . MET A 1 102 ? 7.254 -6.317 -13.849 1.00 96.50 102 MET A C 1
ATOM 833 O O . MET A 1 102 ? 8.453 -6.202 -14.061 1.00 96.50 102 MET A O 1
ATOM 837 N N . LEU A 1 103 ? 6.403 -6.776 -14.767 1.00 97.38 103 LEU A N 1
ATOM 838 C CA . LEU A 1 103 ? 6.805 -7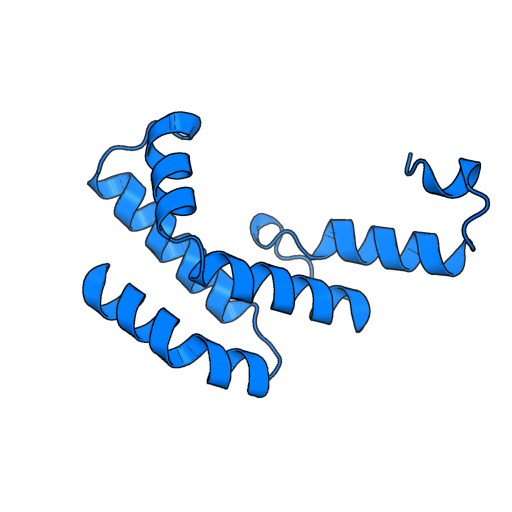.182 -16.113 1.00 97.38 103 LEU A CA 1
ATOM 839 C C . LEU A 1 103 ? 7.314 -6.002 -16.954 1.00 97.38 103 LEU A C 1
ATOM 841 O O . LEU A 1 103 ? 8.275 -6.149 -17.698 1.00 97.38 103 LEU A O 1
ATOM 845 N N . LEU A 1 104 ? 6.664 -4.840 -16.855 1.00 95.25 104 LEU A N 1
ATOM 846 C CA . LEU A 1 104 ? 7.002 -3.662 -17.662 1.00 95.25 104 LEU A CA 1
ATOM 847 C C . LEU A 1 104 ? 8.172 -2.854 -17.086 1.00 95.25 104 LEU A C 1
ATOM 849 O O . LEU A 1 104 ? 8.884 -2.176 -17.830 1.00 95.25 104 LEU A O 1
ATOM 853 N N . LEU A 1 105 ? 8.340 -2.869 -15.759 1.00 93.50 105 LEU A N 1
ATOM 854 C CA . LEU A 1 105 ? 9.277 -2.004 -15.042 1.00 93.50 105 LEU A CA 1
ATOM 855 C C . LEU A 1 105 ? 10.432 -2.738 -14.348 1.00 93.50 105 LEU A C 1
ATOM 857 O O . LEU A 1 105 ? 11.275 -2.046 -13.781 1.00 93.50 105 LEU A O 1
ATOM 861 N N . LYS A 1 106 ? 10.527 -4.070 -14.364 1.00 84.00 106 LYS A N 1
ATOM 862 C CA . LYS A 1 106 ? 11.795 -4.747 -14.038 1.00 84.00 106 LYS A CA 1
ATOM 863 C C . LYS A 1 106 ? 12.620 -4.832 -15.310 1.00 84.00 106 LYS A C 1
ATOM 865 O O . LYS A 1 106 ? 13.546 -3.992 -15.433 1.00 84.00 106 LYS A O 1
#

Secondary structure (DSSP, 8-state):
--GGGTTT--HHHHHHHHHHHHHS-GGG-PPP-SHHHHHHHHHHHHHHTT-HHHHHHIIIIIS---HHHHHHHHHHHHHHHHHH---HHHHHHHHHHHHHHHHHH-

pLDDT: mean 93.79, std 6.61, range [49.38, 98.12]

Sequence (106 aa):
MLPLKEFNYPQDKIEIIKECILSHRGSQNIEPKTLEAQILIEADTLSAFNNLEGLFQTAFTYEKLSRVEAKKSVLNKLENKWKQLRFAESKKVIKPKYEAVMLLLK